Protein AF-A0A4Q6B0P1-F1 (afdb_monomer_lite)

Sequence (97 aa):
TAMRVVLLASVFYGAVKTAASAWALGDMGVGLMAWLNLVAIILLRKPALKALKDYQQQRKQGLDPVFQPERLGIKNATVWEGVGNEAKGEIEVKDKV

Foldseek 3Di:
DVVVVVVVVVVVVVVPDDVVVVVVVVVVVVVVVVVVVVVVCVVCVVVVVLQVVQQVVCVVVVHDRARDCVVSVNPPPVVSNVVSVVVVVVVVVVVVD

Secondary structure (DSSP, 8-state):
-HHHHHHHHHHHHHHHS-HHHHHHHHHHHHHHHHHHHHHHHHHHHHHHHHHHHHHHHHHHTT------HHHHT--S-HHHHHHHHHHHHHHHHHTT-

Structure (mmCIF, N/CA/C/O backbone):
data_AF-A0A4Q6B0P1-F1
#
_entry.id   AF-A0A4Q6B0P1-F1
#
loop_
_atom_site.group_PDB
_atom_site.id
_atom_site.type_symbol
_atom_site.label_atom_id
_atom_site.label_alt_id
_atom_site.label_comp_id
_atom_site.label_asym_id
_atom_site.label_entity_id
_atom_site.label_seq_id
_atom_site.pdbx_PDB_ins_code
_atom_site.Cartn_x
_atom_site.Cartn_y
_atom_site.Cartn_z
_atom_site.occupancy
_atom_site.B_iso_or_equiv
_atom_site.auth_seq_id
_atom_site.auth_comp_id
_atom_site.auth_asym_id
_atom_site.auth_atom_id
_atom_site.pdbx_PDB_model_num
ATOM 1 N N . THR A 1 1 ? 17.718 -18.768 -28.569 1.00 74.31 1 THR A N 1
ATOM 2 C CA . THR A 1 1 ? 18.656 -17.830 -29.236 1.00 74.31 1 THR A CA 1
ATOM 3 C C . THR A 1 1 ? 17.962 -16.579 -29.757 1.00 74.31 1 THR A C 1
ATOM 5 O O . THR A 1 1 ? 18.472 -15.503 -29.481 1.00 74.31 1 THR A O 1
ATOM 8 N N . ALA A 1 2 ? 16.782 -16.670 -30.387 1.00 78.88 2 ALA A N 1
ATOM 9 C CA . ALA A 1 2 ? 16.017 -15.512 -30.885 1.00 78.88 2 ALA A CA 1
ATOM 10 C C . ALA A 1 2 ? 15.802 -14.375 -29.857 1.00 78.88 2 ALA A C 1
ATOM 12 O O . ALA A 1 2 ? 16.099 -13.224 -30.156 1.00 78.88 2 ALA A O 1
ATOM 13 N N . MET A 1 3 ? 15.403 -14.685 -28.614 1.00 83.62 3 MET A N 1
ATOM 14 C CA . MET A 1 3 ? 15.250 -13.673 -27.549 1.00 83.62 3 MET A CA 1
ATOM 15 C C . MET A 1 3 ? 16.531 -12.877 -27.270 1.00 83.62 3 MET A C 1
ATOM 17 O O . MET A 1 3 ? 16.470 -11.675 -27.042 1.00 83.62 3 MET A O 1
ATOM 21 N N . ARG A 1 4 ? 17.702 -13.526 -27.315 1.00 84.50 4 ARG A N 1
ATOM 22 C CA . ARG A 1 4 ? 18.985 -12.848 -27.077 1.00 84.50 4 ARG A CA 1
ATOM 23 C C . ARG A 1 4 ? 19.309 -11.865 -28.199 1.00 84.50 4 ARG A C 1
ATOM 25 O O . ARG A 1 4 ? 19.816 -10.789 -27.920 1.00 84.50 4 ARG A O 1
ATOM 32 N N . VAL A 1 5 ? 18.978 -12.217 -29.441 1.00 89.75 5 VAL A N 1
ATOM 33 C CA . VAL A 1 5 ? 19.186 -11.351 -30.612 1.00 89.75 5 VAL A CA 1
ATOM 34 C C . VAL A 1 5 ? 18.270 -10.128 -30.551 1.00 89.75 5 VAL A C 1
ATOM 36 O O . VAL A 1 5 ? 18.731 -9.014 -30.771 1.00 89.75 5 VAL A O 1
ATOM 39 N N . VAL A 1 6 ? 17.002 -10.312 -30.171 1.00 89.50 6 VAL A N 1
ATOM 40 C CA . VAL A 1 6 ? 16.042 -9.207 -29.993 1.00 89.50 6 VAL A CA 1
ATOM 41 C C . VAL A 1 6 ? 16.468 -8.279 -28.854 1.00 89.50 6 VAL A C 1
ATOM 43 O O . VAL A 1 6 ? 16.440 -7.062 -29.013 1.00 89.50 6 VAL A O 1
ATOM 46 N N . LEU A 1 7 ? 16.922 -8.838 -27.728 1.00 87.25 7 LEU A N 1
ATOM 47 C CA . LEU A 1 7 ? 17.438 -8.051 -26.607 1.00 87.25 7 LEU A CA 1
ATOM 48 C C . LEU A 1 7 ? 18.692 -7.260 -26.998 1.00 87.25 7 LEU A C 1
ATOM 50 O O . LEU A 1 7 ? 18.767 -6.071 -26.710 1.00 87.25 7 LEU A O 1
ATOM 54 N N . LEU A 1 8 ? 19.644 -7.878 -27.704 1.00 87.06 8 LEU A N 1
ATOM 55 C CA . LEU A 1 8 ? 20.852 -7.196 -28.178 1.00 87.06 8 LEU A CA 1
ATOM 56 C C . LEU A 1 8 ? 20.528 -6.063 -29.163 1.00 87.06 8 LEU A C 1
ATOM 58 O O . LEU A 1 8 ? 21.071 -4.969 -29.026 1.00 87.06 8 LEU A O 1
ATOM 62 N N . ALA A 1 9 ? 19.608 -6.287 -30.107 1.00 83.81 9 ALA A N 1
ATOM 63 C CA . ALA A 1 9 ? 19.153 -5.253 -31.038 1.00 83.81 9 ALA A CA 1
ATOM 64 C C . ALA A 1 9 ? 18.429 -4.101 -30.316 1.00 83.81 9 ALA A C 1
ATOM 66 O O . ALA A 1 9 ? 18.646 -2.934 -30.638 1.00 83.81 9 ALA A O 1
ATOM 67 N N . SER A 1 10 ? 17.613 -4.416 -29.306 1.00 79.81 10 SER A N 1
ATOM 68 C CA . SER A 1 10 ? 16.906 -3.426 -28.489 1.00 79.81 10 SER A CA 1
ATOM 69 C C . SER A 1 10 ? 17.860 -2.585 -27.634 1.00 79.81 10 SER A C 1
ATOM 71 O O . SER A 1 10 ? 17.697 -1.369 -27.576 1.00 79.81 10 SER A O 1
ATOM 73 N N . VAL A 1 11 ? 18.893 -3.194 -27.040 1.00 80.44 11 VAL A N 1
ATOM 74 C CA . VAL A 1 11 ? 19.928 -2.482 -26.268 1.00 80.44 11 VAL A CA 1
ATOM 75 C C . VAL A 1 11 ? 20.784 -1.600 -27.174 1.00 80.44 11 VAL A C 1
ATOM 77 O O . VAL A 1 11 ? 21.035 -0.447 -26.834 1.00 80.44 11 VAL A O 1
ATOM 80 N N . PHE A 1 12 ? 21.188 -2.096 -28.348 1.00 80.88 12 PHE A N 1
ATOM 81 C CA . PHE A 1 12 ? 21.941 -1.300 -29.319 1.00 80.88 12 PHE A CA 1
ATOM 82 C C . PHE A 1 12 ? 21.130 -0.090 -29.803 1.00 80.88 12 PHE A C 1
ATOM 84 O O . PHE A 1 12 ? 21.630 1.032 -29.820 1.00 80.88 12 PHE A O 1
ATOM 91 N N . TYR A 1 13 ? 19.845 -0.291 -30.111 1.00 75.75 13 TYR A N 1
ATOM 92 C CA . TYR A 1 13 ? 18.934 0.793 -30.478 1.00 75.75 13 TYR A CA 1
ATOM 93 C C . TYR A 1 13 ? 18.701 1.784 -29.323 1.00 75.75 13 TYR A C 1
ATOM 95 O O . TYR A 1 13 ? 18.680 2.996 -29.537 1.00 75.75 13 TYR A O 1
ATOM 103 N N . GLY A 1 14 ? 18.584 1.284 -28.091 1.00 69.12 14 GLY A N 1
ATOM 104 C CA . GLY A 1 14 ? 18.453 2.094 -26.880 1.00 69.12 14 GLY A CA 1
ATOM 105 C C . GLY A 1 14 ? 19.696 2.929 -26.561 1.00 69.12 14 GLY A C 1
ATOM 106 O O . GLY A 1 14 ? 19.551 4.043 -26.076 1.00 69.12 14 GLY A O 1
ATOM 107 N N . ALA A 1 15 ? 20.897 2.441 -26.885 1.00 71.31 15 ALA A N 1
ATOM 108 C CA . ALA A 1 15 ? 22.155 3.168 -26.690 1.00 71.31 15 ALA A CA 1
ATOM 109 C C . ALA A 1 15 ? 22.360 4.307 -27.707 1.00 71.31 15 ALA A C 1
ATOM 111 O O . ALA A 1 15 ? 23.038 5.288 -27.412 1.00 71.31 15 ALA A O 1
ATOM 112 N N . VAL A 1 16 ? 21.768 4.185 -28.901 1.00 69.75 16 VAL A N 1
ATOM 113 C CA . VAL A 1 16 ? 21.800 5.226 -29.944 1.00 69.75 16 VAL A CA 1
ATOM 114 C C . VAL A 1 16 ? 20.751 6.314 -29.685 1.00 69.75 16 VAL A C 1
ATOM 116 O O . VAL A 1 16 ? 20.931 7.464 -30.091 1.00 69.75 16 VAL A O 1
ATOM 119 N N . LYS A 1 17 ? 19.648 5.985 -29.000 1.00 63.91 17 LYS A N 1
ATOM 120 C CA . LYS A 1 17 ? 18.646 6.974 -28.595 1.00 63.91 17 LYS A CA 1
ATOM 121 C C . LYS A 1 17 ? 19.133 7.742 -27.364 1.00 63.91 17 LYS A C 1
ATOM 123 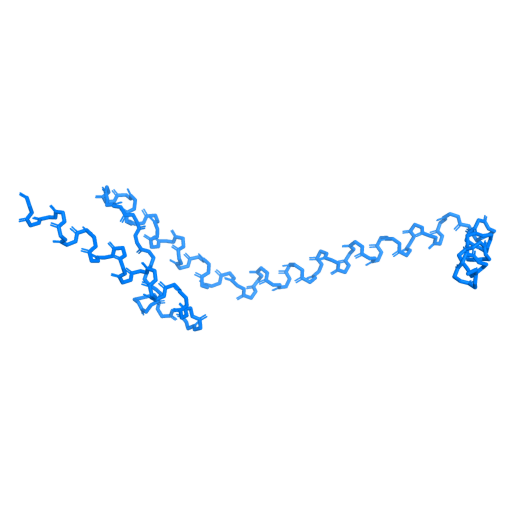O O . LYS A 1 17 ? 19.646 7.169 -26.413 1.00 63.91 17 LYS A O 1
ATOM 128 N N . THR A 1 18 ? 18.993 9.064 -27.396 1.00 66.94 18 THR A N 1
ATOM 129 C CA . THR A 1 18 ? 19.465 9.974 -26.346 1.00 66.94 18 THR A CA 1
ATOM 130 C C . THR A 1 18 ? 18.954 9.557 -24.968 1.00 66.94 18 THR A C 1
ATOM 132 O O . THR A 1 18 ? 17.766 9.278 -24.798 1.00 66.94 18 THR A O 1
ATOM 135 N N . ALA A 1 19 ? 19.835 9.589 -23.961 1.00 67.50 19 ALA A N 1
ATOM 136 C CA . ALA A 1 19 ? 19.496 9.258 -22.575 1.00 67.50 19 ALA A CA 1
ATOM 137 C C . ALA A 1 19 ? 18.230 9.994 -22.098 1.00 67.50 19 ALA A C 1
ATOM 139 O O . ALA A 1 19 ? 17.393 9.402 -21.428 1.00 67.50 19 ALA A O 1
ATOM 140 N N . ALA A 1 20 ? 18.036 11.246 -22.523 1.00 69.62 20 ALA A N 1
ATOM 141 C CA . ALA A 1 20 ? 16.854 12.048 -22.210 1.00 69.62 20 ALA A CA 1
ATOM 142 C C . ALA A 1 20 ? 15.517 11.372 -22.581 1.00 69.62 20 ALA A C 1
ATOM 144 O O . ALA A 1 20 ? 14.552 11.481 -21.831 1.00 69.62 20 ALA A O 1
ATOM 145 N N . SER A 1 21 ? 15.442 10.642 -23.699 1.00 70.69 21 SER A N 1
ATOM 146 C CA . SER A 1 21 ? 14.220 9.925 -24.090 1.00 70.69 21 SER A CA 1
ATOM 147 C C . SER A 1 21 ? 13.979 8.674 -23.239 1.00 70.69 21 SER A C 1
ATOM 149 O O . SER A 1 21 ? 12.831 8.356 -22.939 1.00 70.69 21 SER A O 1
ATOM 151 N N . ALA A 1 22 ? 15.045 7.982 -22.824 1.00 78.75 22 ALA A N 1
ATOM 152 C CA . ALA A 1 22 ? 14.949 6.833 -21.924 1.00 78.75 22 ALA A CA 1
ATOM 153 C C . ALA A 1 22 ? 14.535 7.262 -20.505 1.00 78.75 22 ALA A C 1
ATOM 155 O O . ALA A 1 22 ? 13.676 6.627 -19.896 1.00 78.75 22 ALA A O 1
ATOM 156 N N . TRP A 1 23 ? 15.084 8.380 -20.021 1.00 76.75 23 TRP A N 1
ATOM 157 C CA . TRP A 1 23 ? 14.700 8.991 -18.748 1.00 76.75 23 TRP A CA 1
ATOM 158 C C . TRP A 1 23 ? 13.239 9.455 -18.752 1.00 76.75 23 TRP A C 1
ATOM 160 O O . TRP A 1 23 ? 12.497 9.096 -17.846 1.00 76.75 23 TRP A O 1
ATOM 170 N N . ALA A 1 24 ? 12.775 10.118 -19.818 1.00 82.75 24 ALA A N 1
ATOM 171 C CA . ALA A 1 24 ? 11.375 10.538 -19.933 1.00 82.75 24 ALA A CA 1
ATOM 172 C C . ALA A 1 24 ? 10.381 9.357 -19.921 1.00 82.75 24 ALA A C 1
ATOM 174 O O . ALA A 1 24 ? 9.293 9.459 -19.353 1.00 82.75 24 ALA A O 1
ATOM 175 N N . LEU A 1 25 ? 10.747 8.219 -20.527 1.00 82.56 25 LEU A N 1
ATOM 176 C CA . LEU A 1 25 ? 9.932 7.002 -20.477 1.00 82.56 25 LEU A CA 1
ATOM 177 C C . LEU A 1 25 ? 9.902 6.392 -19.066 1.00 82.56 25 LEU A C 1
ATOM 179 O O . LEU A 1 25 ? 8.850 5.931 -18.620 1.00 82.56 25 LEU A O 1
ATOM 183 N N . GLY A 1 26 ? 11.035 6.423 -18.357 1.00 84.69 26 GLY A N 1
ATOM 184 C CA . GLY A 1 26 ? 11.138 5.997 -16.961 1.00 84.69 26 GLY A CA 1
ATOM 185 C C . GLY A 1 26 ? 10.281 6.847 -16.022 1.00 84.69 26 GLY A C 1
ATOM 186 O O . GLY A 1 26 ? 9.491 6.297 -15.255 1.00 84.69 26 GLY A O 1
ATOM 187 N N . ASP A 1 27 ? 10.358 8.173 -16.140 1.00 88.25 27 ASP A N 1
ATOM 188 C CA . ASP A 1 27 ? 9.587 9.107 -15.313 1.00 88.25 27 ASP A CA 1
ATOM 189 C C . ASP A 1 27 ? 8.074 8.938 -15.514 1.00 88.25 27 ASP A C 1
ATOM 191 O O . ASP A 1 27 ? 7.307 8.962 -14.549 1.00 88.25 27 ASP A O 1
ATOM 195 N N . MET A 1 28 ? 7.628 8.669 -16.748 1.00 88.19 28 MET A N 1
ATOM 196 C CA . MET A 1 28 ? 6.227 8.323 -17.020 1.00 88.19 28 MET A CA 1
ATOM 197 C C . MET A 1 28 ? 5.809 7.003 -16.356 1.00 88.19 28 MET A C 1
ATOM 199 O O . MET A 1 28 ? 4.702 6.913 -15.823 1.00 88.19 28 MET A O 1
ATOM 203 N N . GLY A 1 29 ? 6.683 5.992 -16.346 1.00 89.62 29 GLY A N 1
ATOM 204 C CA . GLY A 1 29 ? 6.427 4.718 -15.669 1.00 89.62 29 GLY A CA 1
ATOM 205 C C . GLY A 1 29 ? 6.290 4.872 -14.151 1.00 89.62 29 GLY A C 1
ATOM 206 O O . GLY A 1 29 ? 5.337 4.361 -13.557 1.00 89.62 29 GLY A O 1
ATOM 207 N N . VAL A 1 30 ? 7.196 5.630 -13.526 1.00 90.19 30 VAL A N 1
ATOM 208 C CA . VAL A 1 30 ? 7.149 5.936 -12.084 1.00 90.19 30 VAL A CA 1
ATOM 209 C C . VAL A 1 30 ? 5.911 6.771 -11.747 1.00 90.19 30 VAL A C 1
ATOM 211 O O . VAL A 1 30 ? 5.214 6.483 -10.772 1.00 90.19 30 VAL A O 1
ATOM 214 N N . GLY A 1 31 ? 5.581 7.754 -12.589 1.00 91.19 31 GLY A N 1
ATOM 215 C CA . GLY A 1 31 ? 4.371 8.561 -12.457 1.00 91.19 31 GLY A CA 1
ATOM 216 C C . GLY A 1 31 ? 3.094 7.721 -12.513 1.00 91.19 31 GLY A C 1
ATOM 217 O O . GLY A 1 31 ? 2.218 7.888 -11.666 1.00 91.19 31 GLY A O 1
ATOM 218 N N . LEU A 1 32 ? 3.002 6.765 -13.443 1.00 94.31 32 LEU A N 1
ATOM 219 C CA . LEU A 1 32 ? 1.849 5.866 -13.556 1.00 94.31 32 LEU A CA 1
ATOM 220 C C . LEU A 1 32 ? 1.698 4.969 -12.320 1.00 94.31 32 LEU A C 1
ATOM 222 O O . LEU A 1 32 ? 0.589 4.812 -11.807 1.00 94.31 32 LEU A O 1
ATOM 226 N N . MET A 1 33 ? 2.803 4.419 -11.808 1.00 92.62 33 MET A N 1
ATOM 227 C CA . MET A 1 33 ? 2.803 3.610 -10.585 1.00 92.62 33 MET A CA 1
ATOM 228 C C . MET A 1 33 ? 2.293 4.415 -9.384 1.00 92.62 33 MET A C 1
ATOM 230 O O . MET A 1 33 ? 1.430 3.948 -8.634 1.00 92.62 33 MET A O 1
ATOM 234 N N . ALA A 1 34 ? 2.785 5.646 -9.228 1.00 94.00 34 ALA A N 1
ATOM 235 C CA . ALA A 1 34 ? 2.347 6.543 -8.169 1.00 94.00 34 ALA A CA 1
ATOM 236 C C . ALA A 1 34 ? 0.869 6.928 -8.324 1.00 94.00 34 ALA A C 1
ATOM 238 O O . ALA A 1 34 ? 0.131 6.919 -7.340 1.00 94.00 34 ALA A O 1
ATOM 239 N N . TRP A 1 35 ? 0.416 7.216 -9.547 1.00 93.69 35 TRP A N 1
ATOM 240 C CA . TRP A 1 35 ? -0.957 7.639 -9.813 1.00 93.69 35 TRP A CA 1
ATOM 241 C C . TRP A 1 35 ? -1.975 6.543 -9.494 1.00 93.69 35 TRP A C 1
ATOM 243 O O . TRP A 1 35 ? -2.957 6.796 -8.796 1.00 93.69 35 TRP A O 1
ATOM 253 N N . LEU A 1 36 ? -1.713 5.307 -9.931 1.00 94.12 36 LEU A N 1
ATOM 254 C CA . LEU A 1 36 ? -2.572 4.160 -9.624 1.00 94.12 36 LEU A CA 1
ATOM 255 C C . LEU A 1 36 ? -2.666 3.919 -8.113 1.00 94.12 36 LEU A C 1
ATOM 257 O O . LEU A 1 36 ? -3.763 3.728 -7.583 1.00 94.12 36 LEU A O 1
ATOM 261 N N . ASN A 1 37 ? -1.534 3.989 -7.408 1.00 94.88 37 ASN A N 1
ATOM 262 C CA . ASN A 1 37 ? -1.507 3.810 -5.960 1.00 94.88 37 ASN A CA 1
ATOM 263 C C . ASN A 1 37 ? -2.235 4.951 -5.226 1.00 94.88 37 ASN A C 1
ATOM 265 O O . ASN A 1 37 ? -3.005 4.711 -4.297 1.00 94.88 37 ASN A O 1
ATOM 269 N N . LEU A 1 38 ? -2.058 6.198 -5.673 1.00 94.56 38 LEU A N 1
ATOM 270 C CA . LEU A 1 38 ? -2.726 7.360 -5.090 1.00 94.56 38 LEU A CA 1
ATOM 271 C C . LEU A 1 38 ? -4.251 7.259 -5.224 1.00 94.56 38 LEU A C 1
ATOM 273 O O . LEU A 1 38 ? -4.975 7.475 -4.249 1.00 94.56 38 LEU A O 1
ATOM 277 N N . VAL A 1 39 ? -4.747 6.877 -6.405 1.00 95.44 39 VAL A N 1
ATOM 278 C CA . VAL A 1 39 ? -6.182 6.660 -6.644 1.00 95.44 39 VAL A CA 1
ATOM 279 C C . VAL A 1 39 ? -6.719 5.529 -5.761 1.00 95.44 39 VAL A C 1
ATOM 281 O O . VAL A 1 39 ? -7.778 5.688 -5.145 1.00 95.44 39 VAL A O 1
ATOM 284 N N . ALA A 1 40 ? -5.979 4.422 -5.629 1.00 93.88 40 ALA A N 1
ATOM 285 C CA . ALA A 1 40 ? -6.354 3.312 -4.754 1.00 93.88 40 ALA A CA 1
ATOM 286 C C . ALA A 1 40 ? -6.477 3.751 -3.284 1.00 93.88 40 ALA A C 1
ATOM 288 O O . ALA A 1 40 ? -7.483 3.457 -2.634 1.00 93.88 40 ALA A O 1
ATOM 289 N N . ILE A 1 41 ? -5.509 4.522 -2.772 1.00 93.44 41 ILE A N 1
ATOM 290 C CA . ILE A 1 41 ? -5.539 5.059 -1.402 1.00 93.44 41 ILE A CA 1
ATOM 291 C C . ILE A 1 41 ? -6.760 5.963 -1.194 1.00 93.44 41 ILE A C 1
ATOM 293 O O . ILE A 1 41 ? -7.442 5.855 -0.173 1.00 93.44 41 ILE A O 1
ATOM 297 N N . ILE A 1 42 ? -7.080 6.839 -2.153 1.00 93.62 42 ILE A N 1
ATOM 298 C CA . ILE A 1 42 ? -8.230 7.751 -2.047 1.00 93.62 42 ILE A CA 1
ATOM 299 C C . ILE A 1 42 ? -9.549 6.971 -1.979 1.00 93.62 42 ILE A C 1
ATOM 301 O O . ILE A 1 42 ? -10.407 7.294 -1.150 1.00 93.62 42 ILE A O 1
ATOM 305 N N . LEU A 1 43 ? -9.702 5.932 -2.804 1.00 90.94 43 LEU A N 1
ATOM 306 C CA . LEU A 1 43 ? -10.895 5.084 -2.823 1.00 90.94 43 LEU A CA 1
ATOM 307 C C . LEU A 1 43 ? -11.031 4.260 -1.530 1.00 90.94 43 LEU A C 1
ATOM 309 O O . LEU A 1 43 ? -12.126 4.154 -0.972 1.00 90.94 43 LEU A O 1
ATOM 313 N N . LEU A 1 44 ? -9.916 3.752 -0.994 1.00 90.38 44 LEU A N 1
ATOM 314 C CA . LEU A 1 44 ? -9.870 2.956 0.239 1.00 90.38 44 LEU A CA 1
ATOM 315 C C . LEU A 1 44 ? -9.885 3.787 1.530 1.00 90.38 44 LEU A C 1
ATOM 317 O O . LEU A 1 44 ? -10.095 3.240 2.614 1.00 90.38 44 LEU A O 1
ATOM 321 N N . ARG A 1 45 ? -9.727 5.112 1.453 1.00 91.62 45 ARG A N 1
ATOM 322 C CA . ARG A 1 45 ? -9.635 5.993 2.628 1.00 91.62 45 ARG A CA 1
ATOM 323 C C . ARG A 1 45 ? -10.805 5.837 3.603 1.00 91.62 45 ARG A C 1
ATOM 325 O O . ARG A 1 45 ? -10.601 5.866 4.814 1.00 91.62 45 ARG A O 1
ATOM 332 N N . LYS A 1 46 ? -12.039 5.691 3.104 1.00 86.06 46 LYS A N 1
ATOM 333 C CA . LYS A 1 46 ? -13.242 5.587 3.955 1.00 86.06 46 LYS A CA 1
ATOM 334 C C . LYS A 1 46 ? -13.241 4.328 4.842 1.00 86.06 46 LYS A C 1
ATOM 336 O O . LYS A 1 46 ? -13.339 4.499 6.058 1.00 86.06 46 LYS A O 1
ATOM 341 N N . PRO A 1 47 ? -13.152 3.095 4.302 1.00 87.44 47 PRO A N 1
ATOM 342 C CA . PRO A 1 47 ? -13.078 1.893 5.133 1.00 87.44 47 PRO A CA 1
ATOM 343 C C . PRO A 1 47 ? -11.794 1.838 5.974 1.00 87.44 47 PRO A C 1
ATOM 345 O O . PRO A 1 47 ? -11.872 1.469 7.143 1.00 87.44 47 PRO A O 1
ATOM 348 N N . ALA A 1 48 ? -10.650 2.295 5.447 1.00 88.56 48 ALA A N 1
ATOM 349 C CA . ALA A 1 48 ? -9.382 2.305 6.183 1.00 88.56 48 ALA A CA 1
ATOM 350 C C . ALA A 1 48 ? -9.442 3.169 7.455 1.00 88.56 48 ALA A C 1
ATOM 352 O O . ALA A 1 48 ? -9.039 2.729 8.530 1.00 88.56 48 ALA A O 1
ATOM 353 N N . LEU A 1 49 ? -10.008 4.380 7.371 1.00 89.12 49 LEU A N 1
ATOM 354 C CA . LEU A 1 49 ? -10.168 5.246 8.544 1.00 89.12 49 LEU A CA 1
ATOM 355 C C . LEU A 1 49 ? -11.176 4.692 9.558 1.00 89.12 49 LEU A C 1
ATOM 357 O O . LEU A 1 49 ? -11.008 4.915 10.754 1.00 89.12 49 LEU A O 1
ATOM 361 N N . LYS A 1 50 ? -12.224 3.990 9.108 1.00 88.12 50 LYS A N 1
ATOM 362 C CA . LYS A 1 50 ? -13.168 3.323 10.018 1.00 88.12 50 LYS A CA 1
ATOM 363 C C . LYS A 1 50 ? -12.487 2.199 10.795 1.00 88.12 50 LYS A C 1
ATOM 365 O O . LYS A 1 50 ? -12.596 2.180 12.015 1.00 88.12 50 LYS A O 1
ATOM 370 N N . ALA A 1 51 ? -11.747 1.336 10.100 1.00 88.00 51 ALA A N 1
ATOM 371 C CA . ALA A 1 51 ? -10.978 0.259 10.717 1.00 88.00 51 ALA A CA 1
ATOM 372 C C . ALA A 1 51 ? -9.942 0.802 11.715 1.00 88.00 51 ALA A C 1
ATOM 374 O O . ALA A 1 51 ? -9.817 0.298 12.826 1.00 88.00 51 ALA A O 1
ATOM 375 N N . LEU A 1 52 ? -9.255 1.894 11.361 1.00 88.12 52 LEU A N 1
ATOM 376 C CA . LEU A 1 52 ? -8.282 2.525 12.252 1.00 88.12 52 LEU A CA 1
ATOM 377 C C . LEU A 1 52 ? -8.925 3.094 13.524 1.00 88.12 52 LEU A C 1
ATOM 379 O O . LEU A 1 52 ? -8.360 2.958 14.607 1.00 88.12 52 LEU A O 1
ATOM 383 N N . LYS A 1 53 ? -10.091 3.742 13.412 1.00 88.31 53 LYS A N 1
ATOM 384 C CA . LYS A 1 53 ? -10.805 4.286 14.577 1.00 88.31 53 LYS A CA 1
ATOM 385 C C . LYS A 1 53 ? -11.258 3.183 15.529 1.00 88.31 53 LYS A C 1
ATOM 387 O O . LYS A 1 53 ? -11.099 3.348 16.733 1.00 88.31 53 LYS A O 1
ATOM 392 N N . ASP A 1 54 ? -11.778 2.087 14.986 1.00 87.56 54 ASP A N 1
ATOM 393 C CA . ASP A 1 54 ? -12.186 0.909 15.754 1.00 87.56 54 ASP A CA 1
ATOM 394 C C . ASP A 1 54 ? -10.996 0.302 16.509 1.00 87.56 54 ASP A C 1
ATOM 396 O O . ASP A 1 54 ? -11.019 0.208 17.735 1.00 87.56 54 ASP A O 1
ATOM 400 N N . TYR A 1 55 ? -9.886 0.057 15.806 1.00 87.56 55 TYR A N 1
ATOM 401 C CA . TYR A 1 55 ? -8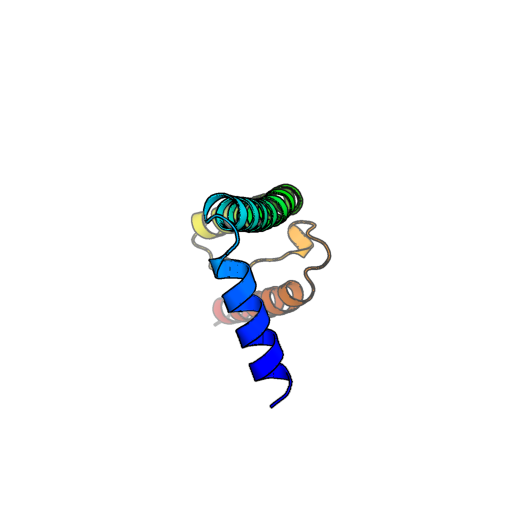.636 -0.399 16.417 1.00 87.56 55 TYR A CA 1
ATOM 402 C C . TYR A 1 55 ? -8.158 0.529 17.545 1.00 87.56 55 TYR A C 1
ATOM 404 O O . TYR A 1 55 ? -7.799 0.079 18.633 1.00 87.56 55 TYR A O 1
ATOM 412 N N . GLN A 1 56 ? -8.170 1.846 17.316 1.00 88.75 56 GLN A N 1
ATOM 413 C CA . GLN A 1 56 ? -7.764 2.823 18.327 1.00 88.75 56 GLN A CA 1
ATOM 414 C C . GLN A 1 56 ? -8.705 2.851 19.535 1.00 88.75 56 GLN A C 1
ATOM 416 O O . GLN A 1 56 ? -8.231 3.064 20.649 1.00 88.75 56 GLN A O 1
ATOM 421 N N . GLN A 1 57 ? -10.014 2.672 19.341 1.00 88.69 57 GLN A N 1
ATOM 422 C CA . GLN A 1 57 ? -10.978 2.607 20.440 1.00 88.69 57 GLN A CA 1
ATOM 423 C C . GLN A 1 57 ? -10.752 1.361 21.296 1.00 88.69 57 GLN A C 1
ATOM 425 O O . GLN A 1 57 ? -10.617 1.494 22.510 1.00 88.69 57 GLN A O 1
ATOM 430 N N . GLN A 1 58 ? -10.625 0.190 20.669 1.00 85.75 58 GLN A N 1
ATOM 431 C CA . GLN A 1 58 ? -10.398 -1.075 21.370 1.00 85.75 58 GLN A CA 1
ATOM 432 C C . GLN A 1 58 ? -9.066 -1.061 22.133 1.00 85.75 58 GLN A C 1
ATOM 434 O O . GLN A 1 58 ? -9.026 -1.337 23.331 1.00 85.75 58 GLN A O 1
ATOM 439 N N . ARG A 1 59 ? -7.989 -0.583 21.493 1.00 88.50 59 ARG A N 1
ATOM 440 C CA . ARG A 1 59 ? -6.676 -0.442 22.140 1.00 88.50 59 ARG A CA 1
ATOM 441 C C . ARG A 1 59 ? -6.694 0.538 23.319 1.00 88.50 59 ARG A C 1
ATOM 443 O O . ARG A 1 59 ? -6.013 0.308 24.313 1.00 88.50 59 ARG A O 1
ATOM 450 N N . LYS A 1 60 ? -7.457 1.636 23.237 1.00 88.56 60 LYS A N 1
ATOM 451 C CA . LYS A 1 60 ? -7.614 2.592 24.354 1.00 88.56 60 LYS A CA 1
ATOM 452 C C . LYS A 1 60 ? -8.394 2.011 25.531 1.00 88.56 60 LYS A C 1
ATOM 454 O O . LYS A 1 60 ? -8.190 2.458 26.652 1.00 88.56 60 LYS A O 1
ATOM 459 N N . GLN A 1 61 ? -9.271 1.046 25.278 1.00 85.44 61 GLN A N 1
ATOM 460 C CA . GLN A 1 61 ? -10.034 0.343 26.309 1.00 85.44 61 GLN A CA 1
ATOM 461 C C . GLN A 1 61 ? -9.221 -0.773 26.984 1.00 85.44 61 GLN A C 1
ATOM 463 O O . GLN A 1 61 ? -9.726 -1.411 27.900 1.00 85.44 61 GLN A O 1
ATOM 468 N N . GLY A 1 62 ? -7.971 -1.001 26.559 1.00 82.81 62 GLY A N 1
ATOM 469 C CA . GLY A 1 62 ? -7.125 -2.075 27.085 1.00 82.81 62 GLY A CA 1
ATOM 470 C C . GLY A 1 62 ? -7.551 -3.472 26.629 1.00 82.81 62 GLY A C 1
ATOM 471 O O . GLY A 1 62 ? -7.059 -4.454 27.172 1.00 82.81 62 GLY A O 1
ATOM 472 N N . LEU A 1 63 ? -8.457 -3.557 25.649 1.00 80.44 63 LEU A N 1
ATOM 473 C CA . LEU A 1 63 ? -8.915 -4.808 25.052 1.00 80.44 63 LEU A CA 1
ATOM 474 C C . LEU A 1 63 ? -7.929 -5.277 23.977 1.00 80.44 63 LEU A C 1
ATOM 476 O O . LEU A 1 63 ? -7.249 -4.458 23.350 1.00 80.44 63 LEU A O 1
ATOM 480 N N . ASP A 1 64 ? -7.896 -6.587 23.737 1.00 81.31 64 ASP A N 1
ATOM 481 C CA . ASP A 1 64 ? -7.198 -7.160 22.586 1.00 81.31 64 ASP A CA 1
ATOM 482 C C . ASP A 1 64 ? -7.988 -6.817 21.307 1.00 81.31 64 ASP A C 1
ATOM 484 O O . ASP A 1 64 ? -9.165 -7.183 21.207 1.00 81.31 64 ASP A O 1
ATOM 488 N N . PRO A 1 65 ? -7.431 -6.025 20.370 1.00 80.94 65 PRO A N 1
ATOM 489 C CA . PRO A 1 65 ? -8.212 -5.478 19.274 1.00 80.94 65 PRO A CA 1
ATOM 490 C C . PRO A 1 65 ? -8.595 -6.549 18.242 1.00 80.94 65 PRO A C 1
ATOM 492 O O . PRO A 1 65 ? -7.748 -7.051 17.505 1.00 80.94 65 PRO A O 1
ATOM 495 N N . VAL A 1 66 ? -9.894 -6.820 18.116 1.00 83.81 66 VAL A N 1
ATOM 496 C CA . VAL A 1 66 ? -10.480 -7.733 17.130 1.00 83.81 66 VAL A CA 1
ATOM 497 C C . VAL A 1 66 ? -11.222 -6.935 16.064 1.00 83.81 66 VAL A C 1
ATOM 499 O O . VAL A 1 66 ? -12.214 -6.250 16.327 1.00 83.81 66 VAL A O 1
ATOM 502 N N . PHE A 1 67 ? -10.759 -7.050 14.821 1.00 83.19 67 PHE A N 1
ATOM 503 C CA . PHE A 1 67 ? -11.388 -6.392 13.683 1.00 83.19 67 PHE A CA 1
ATOM 504 C C . PHE A 1 67 ? -12.664 -7.130 13.263 1.00 83.19 67 PHE A C 1
ATOM 506 O O . PHE A 1 67 ? -12.611 -8.278 12.827 1.00 83.19 67 PHE A O 1
ATOM 513 N N . GLN A 1 68 ? -13.813 -6.456 13.367 1.00 83.19 68 GLN A N 1
ATOM 514 C CA . GLN A 1 68 ? -15.113 -7.004 12.967 1.00 83.19 68 GLN A CA 1
ATOM 515 C C . GLN A 1 68 ? -15.720 -6.159 11.838 1.00 83.19 68 GLN A C 1
ATOM 517 O O . GLN A 1 68 ? -16.335 -5.117 12.099 1.00 83.19 68 GLN A O 1
ATOM 522 N N . PRO A 1 69 ? -15.558 -6.575 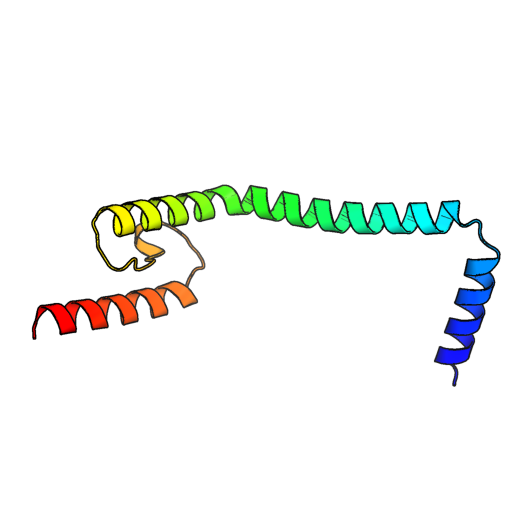10.569 1.00 79.38 69 PRO A N 1
ATOM 523 C CA . PRO A 1 69 ? -15.976 -5.774 9.418 1.00 79.38 69 PRO A CA 1
ATOM 524 C C . PRO A 1 69 ? -17.495 -5.537 9.355 1.00 79.38 69 PRO A C 1
ATOM 526 O O . PRO A 1 69 ? -17.919 -4.446 8.959 1.00 79.38 69 PRO A O 1
ATOM 529 N N . GLU A 1 70 ? -18.305 -6.498 9.816 1.00 77.12 70 GLU A N 1
ATOM 530 C CA . GLU A 1 70 ? -19.772 -6.404 9.891 1.00 77.12 70 GLU A CA 1
ATOM 531 C C . GLU A 1 70 ? -20.231 -5.226 10.762 1.00 77.12 70 GLU A C 1
ATOM 533 O O . GLU A 1 70 ? -21.064 -4.421 10.340 1.00 77.12 70 GLU A O 1
ATOM 538 N N . ARG A 1 71 ? -19.622 -5.057 11.946 1.00 76.25 71 ARG A N 1
ATOM 539 C CA . ARG A 1 71 ? -19.937 -3.965 12.887 1.00 76.25 71 ARG A CA 1
ATOM 540 C C . ARG A 1 71 ? -19.622 -2.584 12.312 1.00 76.25 71 ARG A C 1
ATOM 542 O O . ARG A 1 71 ? -20.273 -1.601 12.657 1.00 76.25 71 ARG A O 1
ATOM 549 N N . LEU A 1 72 ? -18.636 -2.504 11.419 1.00 77.50 72 LEU A N 1
ATOM 550 C CA . LEU A 1 72 ? -18.173 -1.256 10.803 1.00 77.50 72 LEU A CA 1
ATOM 551 C C . LEU A 1 72 ? -18.854 -0.950 9.456 1.00 77.50 72 LEU A C 1
ATOM 553 O O . LEU A 1 72 ? -18.619 0.115 8.859 1.00 77.50 72 LEU A O 1
ATOM 557 N N . GLY A 1 73 ? -19.709 -1.862 8.977 1.00 78.62 73 GLY A N 1
ATOM 558 C CA . GLY A 1 73 ? -20.373 -1.780 7.678 1.00 78.62 73 GLY A CA 1
ATOM 559 C C . GLY A 1 73 ? -19.395 -1.854 6.502 1.00 78.62 73 GLY A C 1
ATOM 560 O O . GLY A 1 73 ? -19.635 -1.227 5.464 1.00 78.62 73 GLY A O 1
ATOM 561 N N . ILE A 1 74 ? -18.263 -2.543 6.676 1.00 81.44 74 ILE A N 1
ATOM 562 C CA . ILE A 1 74 ? -17.264 -2.760 5.626 1.00 81.44 74 ILE A CA 1
ATOM 563 C C . ILE A 1 74 ? -17.683 -4.006 4.844 1.00 81.44 74 ILE A C 1
ATOM 565 O O . ILE A 1 74 ? -17.636 -5.115 5.360 1.00 81.44 74 ILE A O 1
ATOM 569 N N . LYS A 1 75 ? -18.123 -3.812 3.598 1.00 76.62 75 LYS A N 1
ATOM 570 C CA . LYS A 1 75 ? -18.529 -4.903 2.700 1.00 76.62 75 LYS A CA 1
ATOM 571 C C . LYS A 1 75 ? -17.305 -5.536 2.026 1.00 76.62 75 LYS A C 1
ATOM 573 O O . LYS A 1 75 ? -16.296 -4.857 1.845 1.00 76.62 75 LYS A O 1
ATOM 578 N N . ASN A 1 76 ? -17.437 -6.788 1.580 1.00 80.44 76 ASN A N 1
ATOM 579 C CA . ASN A 1 76 ? -16.404 -7.561 0.868 1.00 80.44 76 ASN A CA 1
ATOM 580 C C . ASN A 1 76 ? -15.161 -7.895 1.716 1.00 80.44 76 ASN A C 1
ATOM 582 O O . ASN A 1 76 ? -14.046 -7.916 1.201 1.00 80.44 76 ASN A O 1
ATOM 586 N N . ALA A 1 77 ? -15.350 -8.156 3.011 1.00 81.88 77 ALA A N 1
ATOM 587 C CA . ALA A 1 77 ? -14.282 -8.517 3.942 1.00 81.88 77 ALA A CA 1
ATOM 588 C C . ALA A 1 77 ? -14.461 -9.945 4.498 1.00 81.88 77 ALA A C 1
ATOM 590 O O . ALA A 1 77 ? -14.168 -10.193 5.662 1.00 81.88 77 ALA A O 1
ATOM 591 N N . THR A 1 78 ? -14.900 -10.887 3.659 1.00 80.69 78 THR A N 1
ATOM 592 C CA . THR A 1 78 ? -15.268 -12.267 4.041 1.00 80.69 78 THR A CA 1
ATOM 593 C C . THR A 1 78 ? -14.167 -13.033 4.773 1.00 80.69 78 THR A C 1
ATOM 595 O O . THR A 1 78 ? -14.436 -13.762 5.720 1.00 80.69 78 THR A O 1
ATOM 598 N N . VAL A 1 79 ? -12.902 -12.843 4.386 1.00 85.69 79 VAL A N 1
ATOM 599 C CA . VAL A 1 79 ? -11.760 -13.455 5.092 1.00 85.69 79 VAL A CA 1
ATOM 600 C C . VAL A 1 79 ? -11.653 -12.929 6.527 1.00 85.69 79 VAL A C 1
ATOM 602 O O . VAL A 1 79 ? -11.393 -13.686 7.458 1.00 85.69 79 VAL A O 1
ATOM 605 N N . TRP A 1 80 ? -11.892 -11.634 6.718 1.00 81.31 80 TRP A N 1
ATOM 606 C CA . TRP A 1 80 ? -11.793 -10.980 8.021 1.00 81.31 80 TRP A CA 1
ATOM 607 C C . TRP A 1 80 ? -12.993 -11.268 8.926 1.00 81.31 80 TRP A C 1
ATOM 609 O O . TRP A 1 80 ? -12.851 -11.204 10.141 1.00 81.31 80 TRP A O 1
ATOM 619 N N . GLU A 1 81 ? -14.149 -11.620 8.360 1.00 82.75 81 GLU A N 1
ATOM 620 C CA . GLU A 1 81 ? -15.310 -12.110 9.117 1.00 82.75 81 GLU A CA 1
ATOM 621 C C . GLU A 1 81 ? -14.972 -13.424 9.837 1.00 82.75 81 GLU A C 1
ATOM 623 O O . GLU A 1 81 ? -15.216 -13.554 11.036 1.00 82.75 81 GLU A O 1
ATOM 628 N N . GLY A 1 82 ? -14.329 -14.367 9.136 1.00 83.31 82 GLY A N 1
ATOM 629 C CA . GLY A 1 82 ? -13.871 -15.629 9.726 1.00 83.31 82 GLY A CA 1
ATOM 630 C C . GLY A 1 82 ? -12.850 -15.417 10.847 1.00 83.31 82 GLY A C 1
ATOM 631 O O . GLY A 1 82 ? -13.060 -15.879 11.967 1.00 83.31 82 GLY A O 1
ATOM 632 N N . VAL A 1 83 ? -11.796 -14.641 10.569 1.00 85.75 83 VAL A N 1
ATOM 633 C CA . VAL A 1 83 ? -10.733 -14.334 11.547 1.00 85.75 83 VAL A CA 1
ATOM 634 C C . VAL A 1 83 ? -11.287 -13.603 12.775 1.00 85.75 83 VAL A C 1
ATOM 636 O O . VAL A 1 83 ? -10.917 -13.915 13.905 1.00 85.75 83 VAL A O 1
ATOM 639 N N . GLY A 1 84 ? -12.199 -12.647 12.579 1.00 84.00 84 GLY A N 1
ATOM 640 C CA . GLY A 1 84 ? -12.818 -11.907 13.679 1.00 84.00 84 GLY A CA 1
ATOM 641 C C . GLY A 1 84 ? -13.688 -12.786 14.583 1.00 84.00 84 GLY A C 1
ATOM 642 O O . GLY A 1 84 ? -13.711 -12.578 15.797 1.00 84.00 84 GLY A O 1
ATOM 643 N N . ASN A 1 85 ? -14.378 -13.780 14.018 1.00 83.62 85 ASN A N 1
ATOM 644 C CA . ASN A 1 85 ? -15.207 -14.714 14.782 1.00 83.62 85 ASN A CA 1
ATOM 645 C C . ASN A 1 85 ? -14.369 -15.702 15.604 1.00 83.62 85 ASN A C 1
ATOM 647 O O . ASN A 1 85 ? -14.710 -15.965 16.756 1.00 83.62 85 ASN A O 1
ATOM 651 N N . GLU A 1 86 ? -13.265 -16.201 15.046 1.00 85.50 86 GLU A N 1
ATOM 652 C CA . GLU A 1 86 ? -12.331 -17.088 15.750 1.00 85.50 86 GLU A CA 1
ATOM 653 C C . GLU A 1 86 ? -11.677 -16.374 16.940 1.00 85.50 86 GLU A C 1
ATOM 655 O O . GLU A 1 86 ? -11.775 -16.844 18.074 1.00 85.50 86 GLU A O 1
ATOM 660 N N . ALA A 1 87 ? -11.144 -15.168 16.716 1.00 85.00 87 ALA A N 1
ATOM 661 C CA . ALA A 1 87 ? -10.550 -14.351 17.774 1.00 85.00 87 ALA A CA 1
ATOM 662 C C . ALA A 1 87 ? -11.556 -14.009 18.887 1.00 85.00 87 ALA A C 1
ATOM 664 O O . ALA A 1 87 ? -11.226 -14.047 20.071 1.00 85.00 87 ALA A O 1
ATOM 665 N N . LYS A 1 88 ? -12.815 -13.716 18.532 1.00 82.94 88 LYS A N 1
ATOM 666 C CA . LYS A 1 88 ? -13.873 -13.481 19.523 1.00 82.94 88 LYS A CA 1
ATOM 667 C C . LYS A 1 88 ? -14.149 -14.733 20.369 1.00 82.94 88 LYS A C 1
ATOM 669 O O . LYS A 1 88 ? -14.351 -14.609 21.576 1.00 82.94 88 LYS A O 1
ATOM 674 N N . GLY A 1 89 ? -14.150 -15.914 19.750 1.00 82.00 89 GLY A N 1
ATOM 675 C CA . GLY A 1 89 ? -14.337 -17.190 20.441 1.00 82.00 89 GLY A CA 1
ATOM 676 C C . GLY A 1 89 ? -13.234 -17.477 21.461 1.00 82.00 89 GLY A C 1
ATOM 677 O O . GLY A 1 89 ? -13.535 -17.865 22.586 1.00 82.00 89 GLY A O 1
ATOM 678 N N . GLU A 1 90 ? -11.970 -17.226 21.115 1.00 83.62 90 GLU A N 1
ATOM 679 C CA . GLU A 1 90 ? -10.845 -17.408 22.044 1.00 83.62 90 GLU A CA 1
ATOM 680 C C . GLU A 1 90 ? -10.935 -16.499 23.278 1.00 83.62 90 GLU A C 1
ATOM 682 O O . GLU A 1 90 ? -10.644 -16.937 24.394 1.00 83.62 90 GLU A O 1
ATOM 687 N N . ILE A 1 91 ? -11.362 -15.245 23.093 1.00 81.44 91 ILE A N 1
ATOM 688 C CA . ILE A 1 91 ? -11.533 -14.287 24.193 1.00 81.44 91 ILE A CA 1
ATOM 689 C C . ILE A 1 91 ? -12.678 -14.733 25.117 1.00 81.44 91 ILE A C 1
ATOM 691 O O . ILE A 1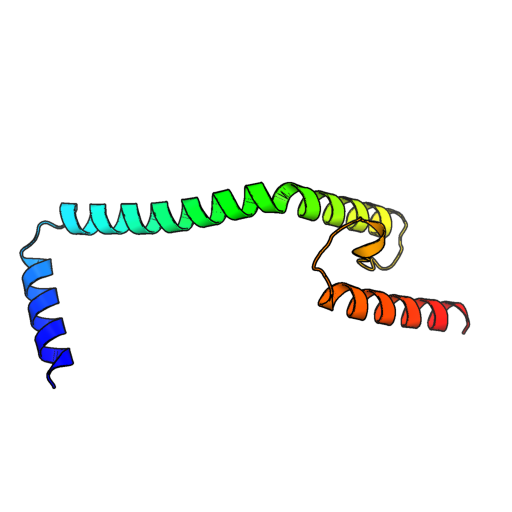 91 ? -12.484 -14.809 26.327 1.00 81.44 91 ILE A O 1
ATOM 695 N N . GLU A 1 92 ? -13.835 -15.127 24.566 1.00 82.44 92 GLU A N 1
ATOM 696 C CA . GLU A 1 92 ? -14.972 -15.617 25.367 1.00 82.44 92 GLU A CA 1
ATOM 697 C C . GLU A 1 92 ? -14.655 -16.906 26.147 1.00 82.44 92 GLU A C 1
ATOM 699 O O . GLU A 1 92 ? -15.257 -17.152 27.195 1.00 82.44 92 GLU A O 1
ATOM 704 N N . VAL A 1 93 ? -13.742 -17.745 25.645 1.00 79.94 93 VAL A N 1
ATO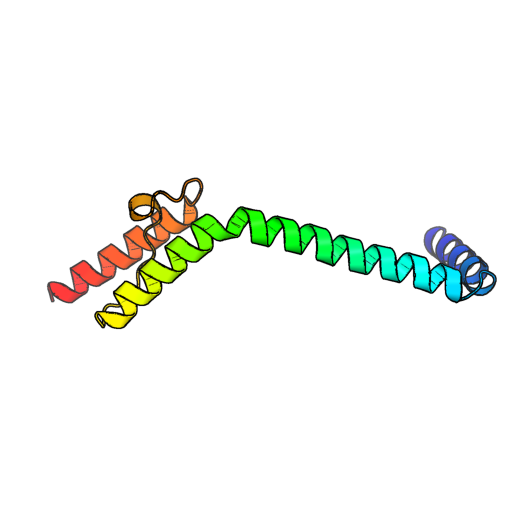M 705 C CA . VAL A 1 93 ? -13.270 -18.939 26.361 1.00 79.94 93 VAL A CA 1
ATOM 706 C C . VAL A 1 93 ? -12.333 -18.549 27.503 1.00 79.94 93 VAL A C 1
ATOM 708 O O . VAL A 1 93 ? -12.503 -19.066 28.603 1.00 79.94 93 VAL A O 1
ATOM 711 N N . LYS A 1 94 ? -11.390 -17.622 27.285 1.00 78.69 94 LYS A N 1
ATOM 712 C CA . LYS A 1 94 ? -10.484 -17.132 28.340 1.00 78.69 94 LYS A CA 1
ATOM 713 C C . LYS A 1 94 ? -11.220 -16.442 29.485 1.00 78.69 94 LYS A C 1
ATOM 715 O O . LYS A 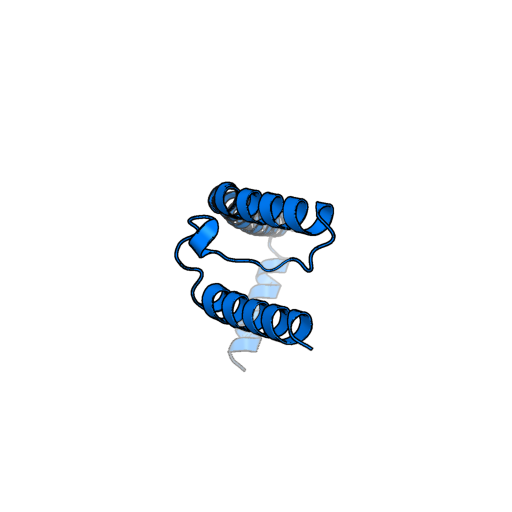1 94 ? -10.836 -16.637 30.627 1.00 78.69 94 LYS A O 1
ATOM 720 N N . ASP A 1 95 ? -12.282 -15.693 29.198 1.00 78.94 95 ASP A N 1
ATOM 721 C CA . ASP A 1 95 ? -13.062 -14.988 30.226 1.00 78.94 95 ASP A CA 1
ATOM 722 C C . ASP A 1 95 ? -13.900 -15.931 31.118 1.00 78.94 95 ASP A C 1
ATOM 724 O O . ASP A 1 95 ? -14.407 -15.515 32.160 1.00 78.94 95 ASP A O 1
ATOM 728 N N . LYS A 1 96 ? -14.088 -17.193 30.707 1.00 76.00 96 LYS A N 1
ATOM 729 C CA . LYS A 1 96 ? -14.878 -18.206 31.434 1.00 76.00 96 LYS A CA 1
ATOM 730 C C . LYS A 1 96 ? -14.035 -19.197 32.242 1.00 76.00 96 LYS A C 1
ATOM 732 O O . LYS A 1 96 ? -14.623 -20.026 32.939 1.00 76.00 96 LYS A O 1
ATOM 737 N N . VAL A 1 97 ? -12.709 -19.152 32.111 1.00 64.75 97 VAL A N 1
ATOM 738 C CA . VAL A 1 97 ? -11.742 -20.017 32.814 1.00 64.75 97 VAL A CA 1
ATOM 739 C C . VAL A 1 97 ? -11.140 -19.254 33.983 1.00 64.75 97 VAL A C 1
ATOM 741 O O . VAL A 1 97 ? -11.049 -19.860 35.072 1.00 64.75 97 VAL A O 1
#

Radius of gyration: 25.05 Å; chains: 1; bounding box: 42×32×64 Å

pLDDT: mean 83.53, std 7.06, range [63.91, 95.44]